Protein AF-A0A7C4D3R8-F1 (afdb_monomer_lite)

Secondary structure (DSSP, 8-state):
--S-PPEEEE--HHHHGGGS-HHHHHH---EEEETTT--EE---HHHHHHHHHHHHHHHHHHHHHHHHTTTGGG-

Organism: NCBI:txid334771

Foldseek 3Di:
DVVPADWDKDQDCVLPVVPDDPVCSVVFRIWTAHPPPRDIDGCDVVNVVVVVVVVVVVVVVVVVVVVVVVVVVPD

pLDDT: mean 89.67, std 11.27, range [51.94, 98.31]

Sequence (75 aa):
PSCNNQLKYTTSLIEVSHKIDKNIALTDNEFWVCNSCGKIYWQGNHWKTITELLDRAKIEKLKILNRVKPLEKNV

InterPro domains:
  IPR002782 Mut7-C RNAse domain [PF01927] (2-53)

Structure (mmCIF, N/CA/C/O backbone):
data_AF-A0A7C4D3R8-F1
#
_entry.id   AF-A0A7C4D3R8-F1
#
loop_
_atom_site.group_PDB
_atom_site.id
_atom_site.type_symbol
_atom_site.label_atom_id
_atom_site.label_alt_id
_atom_site.label_comp_id
_atom_site.label_asym_id
_atom_site.label_entity_id
_atom_site.label_seq_id
_atom_site.pdbx_PDB_ins_code
_atom_site.Cartn_x
_atom_site.Cartn_y
_atom_site.Cartn_z
_atom_site.occupancy
_atom_site.B_iso_or_equiv
_atom_site.auth_seq_id
_atom_site.auth_comp_id
_atom_site.auth_asym_id
_atom_site.auth_atom_id
_atom_site.pdbx_PDB_model_num
ATOM 1 N N . PRO A 1 1 ? -1.277 -8.344 -5.546 1.00 73.56 1 PRO A N 1
ATOM 2 C CA . PRO A 1 1 ? -0.127 -8.565 -6.461 1.00 73.56 1 PRO A CA 1
ATOM 3 C C . PRO A 1 1 ? -0.517 -9.568 -7.549 1.00 73.56 1 PRO A C 1
ATOM 5 O O . PRO A 1 1 ? -1.059 -10.607 -7.211 1.00 73.56 1 PRO A O 1
ATOM 8 N N . SER A 1 2 ? -0.336 -9.261 -8.836 1.00 83.12 2 SER A N 1
ATOM 9 C CA . SER A 1 2 ? -0.919 -10.110 -9.896 1.00 83.12 2 SER A CA 1
ATOM 10 C C . SER A 1 2 ? -0.140 -11.392 -10.195 1.00 83.12 2 SER A C 1
ATOM 12 O O . SER A 1 2 ? -0.720 -12.344 -10.689 1.00 83.12 2 SER A O 1
ATOM 14 N N . CYS A 1 3 ? 1.171 -11.411 -9.948 1.00 93.00 3 CYS A N 1
ATOM 15 C CA . CYS A 1 3 ? 2.030 -12.572 -10.213 1.00 93.00 3 CYS A CA 1
ATOM 16 C C . CYS A 1 3 ? 2.538 -13.249 -8.932 1.00 93.00 3 CYS A C 1
ATOM 18 O O . CYS A 1 3 ? 3.329 -14.177 -9.024 1.00 93.00 3 CYS A O 1
ATOM 20 N N . ASN A 1 4 ? 2.159 -12.738 -7.752 1.00 91.88 4 ASN A N 1
ATOM 21 C CA . ASN A 1 4 ? 2.551 -13.223 -6.418 1.00 91.88 4 ASN A CA 1
ATOM 22 C C . ASN A 1 4 ? 4.060 -13.390 -6.140 1.00 91.88 4 ASN A C 1
ATOM 24 O O . ASN A 1 4 ? 4.425 -13.880 -5.078 1.00 91.88 4 ASN A O 1
ATOM 28 N N . ASN A 1 5 ? 4.938 -12.945 -7.041 1.00 95.25 5 ASN A N 1
ATOM 29 C CA . ASN A 1 5 ? 6.375 -12.930 -6.794 1.00 95.25 5 ASN A CA 1
ATOM 30 C C . ASN A 1 5 ? 6.775 -11.895 -5.724 1.00 95.25 5 ASN A C 1
ATOM 32 O O . ASN A 1 5 ? 6.046 -10.931 -5.468 1.00 95.25 5 ASN A O 1
ATOM 36 N N . GLN A 1 6 ? 7.969 -12.073 -5.153 1.00 94.75 6 GLN A N 1
ATOM 37 C CA . GLN A 1 6 ? 8.526 -11.189 -4.135 1.00 94.75 6 GLN A CA 1
ATOM 38 C C . GLN A 1 6 ? 8.614 -9.734 -4.618 1.00 94.75 6 GLN A C 1
ATOM 40 O O . GLN A 1 6 ? 9.041 -9.434 -5.740 1.00 94.75 6 GLN A O 1
ATOM 45 N N . LEU A 1 7 ? 8.216 -8.832 -3.726 1.00 95.94 7 LEU A N 1
ATOM 46 C CA . LEU A 1 7 ? 8.293 -7.396 -3.926 1.00 95.94 7 LEU A CA 1
ATOM 47 C C . LEU A 1 7 ? 9.562 -6.839 -3.280 1.00 95.94 7 LEU A C 1
ATOM 49 O O . LEU A 1 7 ? 9.886 -7.178 -2.141 1.00 95.94 7 LEU A O 1
ATOM 53 N N . LYS A 1 8 ? 10.245 -5.951 -3.996 1.00 96.12 8 LYS A N 1
ATOM 54 C CA . LYS A 1 8 ? 11.361 -5.157 -3.491 1.00 96.12 8 LYS A CA 1
ATOM 55 C C . LYS A 1 8 ? 10.843 -3.798 -3.035 1.00 96.12 8 LYS A C 1
ATOM 57 O O . LYS A 1 8 ? 10.267 -3.065 -3.835 1.00 96.12 8 LYS A O 1
ATOM 62 N N . TYR A 1 9 ? 11.052 -3.479 -1.764 1.00 97.12 9 TYR A N 1
ATOM 63 C CA . TYR A 1 9 ? 10.768 -2.154 -1.218 1.00 97.12 9 TYR A CA 1
ATOM 64 C C . TYR A 1 9 ? 11.758 -1.114 -1.763 1.00 97.12 9 TYR A C 1
ATOM 66 O O . TYR A 1 9 ? 12.946 -1.413 -1.907 1.00 97.12 9 TYR A O 1
ATOM 74 N N . THR A 1 10 ? 11.280 0.093 -2.058 1.00 95.94 10 THR A N 1
ATOM 75 C CA . THR A 1 10 ? 12.114 1.230 -2.465 1.00 95.94 10 THR A CA 1
ATOM 76 C C . THR A 1 10 ? 11.449 2.562 -2.113 1.00 95.94 10 THR A C 1
ATOM 78 O O . THR A 1 10 ? 10.226 2.694 -2.152 1.00 95.94 10 THR A O 1
ATOM 81 N N . THR A 1 11 ? 12.274 3.562 -1.809 1.00 95.62 11 THR A N 1
ATOM 82 C CA . THR A 1 11 ? 11.891 4.979 -1.665 1.00 95.62 11 THR A CA 1
ATOM 83 C C . THR A 1 11 ? 12.460 5.838 -2.803 1.00 95.62 11 THR A C 1
ATOM 85 O O . THR A 1 11 ? 12.339 7.061 -2.807 1.00 95.62 11 THR A O 1
ATOM 88 N N . SER A 1 12 ? 13.106 5.210 -3.793 1.00 94.31 12 SER A N 1
ATOM 89 C CA . SER A 1 12 ? 13.733 5.907 -4.915 1.00 94.31 12 SER A CA 1
ATOM 90 C C . SER A 1 12 ? 12.697 6.316 -5.961 1.00 94.31 12 SER A C 1
ATOM 92 O O . SER A 1 12 ? 12.264 5.501 -6.776 1.00 94.31 12 SER A O 1
ATOM 94 N N . LEU A 1 13 ? 12.349 7.605 -6.005 1.00 91.19 13 LEU A N 1
ATOM 95 C CA . LEU A 1 13 ? 11.486 8.157 -7.058 1.00 91.19 13 LEU A CA 1
ATOM 96 C C . LEU A 1 13 ? 12.090 7.998 -8.460 1.00 91.19 13 LEU A C 1
ATOM 98 O O . LEU A 1 13 ? 11.353 7.791 -9.422 1.00 91.19 13 LEU A O 1
ATOM 102 N N . ILE A 1 14 ? 13.419 8.036 -8.592 1.00 91.56 14 ILE A N 1
ATOM 103 C CA . ILE A 1 14 ? 14.102 7.797 -9.876 1.00 91.56 14 ILE A CA 1
ATOM 104 C C . ILE A 1 14 ? 13.785 6.384 -10.382 1.00 91.56 14 ILE A C 1
ATOM 106 O O . ILE A 1 14 ? 13.492 6.195 -11.560 1.00 91.56 14 ILE A O 1
ATOM 110 N N . GLU A 1 15 ? 13.777 5.399 -9.482 1.00 91.00 15 GLU A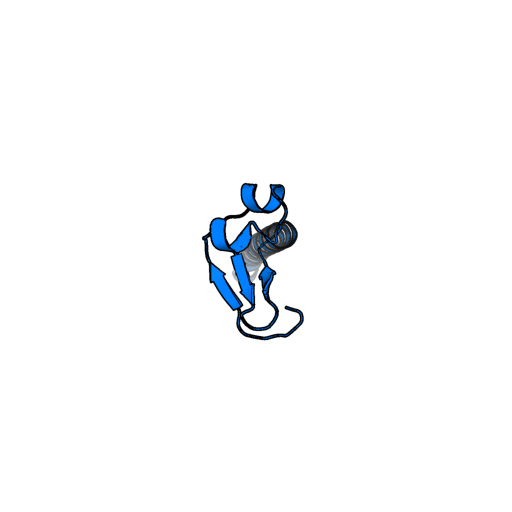 N 1
ATOM 111 C CA . GLU A 1 15 ? 13.478 4.010 -9.824 1.00 91.00 15 GLU A CA 1
ATOM 112 C C . GLU A 1 15 ? 12.029 3.819 -10.289 1.00 91.00 15 GLU A C 1
ATOM 114 O O . GLU A 1 15 ? 11.790 3.015 -11.184 1.00 91.00 15 GLU A O 1
ATOM 119 N N . VAL A 1 16 ? 11.060 4.550 -9.730 1.00 93.81 16 VAL A N 1
ATOM 120 C CA . VAL A 1 16 ? 9.627 4.285 -9.969 1.00 93.81 16 VAL A CA 1
ATOM 121 C C . VAL A 1 16 ? 8.941 5.260 -10.931 1.00 93.81 16 VAL A C 1
ATOM 123 O O . VAL A 1 16 ? 7.992 4.871 -11.610 1.00 93.81 16 VAL A O 1
ATOM 126 N N . SER A 1 17 ? 9.434 6.497 -11.044 1.00 90.62 17 SER A N 1
ATOM 127 C CA . SER A 1 17 ? 8.793 7.608 -11.780 1.00 90.62 17 SER A CA 1
ATOM 128 C C . SER A 1 17 ? 8.517 7.323 -13.256 1.00 90.62 17 SER A C 1
ATOM 130 O O . SER A 1 17 ? 7.570 7.860 -13.816 1.00 90.62 17 SER A O 1
ATOM 132 N N . HIS A 1 18 ? 9.297 6.445 -13.886 1.00 91.12 18 HIS A N 1
ATOM 133 C CA . HIS A 1 18 ? 9.123 6.075 -15.292 1.00 91.12 18 HIS A CA 1
ATOM 134 C C . HIS A 1 18 ? 7.857 5.238 -15.569 1.00 91.12 18 HIS A C 1
ATOM 136 O O . HIS A 1 18 ? 7.519 5.006 -16.729 1.00 91.12 18 HIS A O 1
ATOM 142 N N . LYS A 1 19 ? 7.179 4.745 -14.524 1.00 90.81 19 LYS A N 1
ATOM 143 C CA . LYS A 1 19 ? 6.037 3.816 -14.609 1.00 90.81 19 LYS A CA 1
ATOM 144 C C . LYS A 1 19 ? 4.831 4.222 -13.761 1.00 90.81 19 LYS A C 1
ATOM 146 O O . LYS A 1 19 ? 3.852 3.478 -13.731 1.00 90.81 19 LYS A O 1
ATOM 151 N N . ILE A 1 20 ? 4.897 5.358 -13.070 1.00 91.81 20 ILE A N 1
ATOM 152 C CA . ILE A 1 20 ? 3.805 5.880 -12.242 1.00 91.81 20 ILE A CA 1
ATOM 153 C C . ILE A 1 20 ? 3.434 7.289 -12.689 1.00 91.81 20 ILE A C 1
ATOM 155 O O . ILE A 1 20 ? 4.271 8.034 -13.200 1.00 91.81 20 ILE A O 1
ATOM 159 N N . ASP A 1 21 ? 2.184 7.676 -12.457 1.00 92.50 21 ASP A N 1
ATOM 160 C CA . ASP A 1 21 ? 1.749 9.042 -12.712 1.00 92.50 21 ASP A CA 1
ATOM 161 C C . ASP A 1 21 ? 2.431 10.028 -11.762 1.00 92.50 21 ASP A C 1
ATOM 163 O O . ASP A 1 21 ? 2.696 9.730 -10.593 1.00 92.50 21 ASP A O 1
ATOM 167 N N . LYS A 1 22 ? 2.635 11.257 -12.245 1.00 90.00 22 LYS A N 1
ATOM 168 C CA . LYS A 1 22 ? 3.248 12.342 -11.463 1.00 90.00 22 LYS A CA 1
ATOM 169 C C . LYS A 1 22 ? 2.542 12.580 -10.131 1.00 90.00 22 LYS A C 1
ATOM 171 O O . LYS A 1 22 ? 3.206 12.844 -9.141 1.00 90.00 22 LYS A O 1
ATOM 176 N N . ASN A 1 23 ? 1.215 12.461 -10.099 1.00 91.31 23 ASN A N 1
ATOM 177 C CA . ASN A 1 23 ? 0.448 12.658 -8.870 1.00 91.31 23 ASN A CA 1
ATOM 178 C C . ASN A 1 23 ? 0.839 11.643 -7.791 1.00 91.31 23 ASN A C 1
ATOM 180 O O . ASN A 1 23 ? 1.029 12.042 -6.652 1.00 91.31 23 ASN A O 1
ATOM 184 N N . ILE A 1 24 ? 1.045 10.373 -8.157 1.00 90.88 24 ILE A N 1
ATOM 185 C CA . ILE A 1 24 ? 1.477 9.326 -7.220 1.00 90.88 24 ILE A CA 1
ATOM 186 C C . ILE A 1 24 ? 2.883 9.640 -6.697 1.00 90.88 24 ILE A C 1
ATOM 188 O O . ILE A 1 24 ? 3.131 9.566 -5.500 1.00 90.88 24 ILE A O 1
ATOM 192 N N . ALA A 1 25 ? 3.791 10.060 -7.584 1.00 88.81 25 ALA A N 1
ATOM 193 C CA . ALA A 1 25 ? 5.149 10.456 -7.206 1.00 88.81 25 ALA A CA 1
ATOM 194 C C . ALA A 1 25 ? 5.201 11.679 -6.266 1.00 88.81 25 ALA A C 1
ATOM 196 O O . ALA A 1 25 ? 6.209 11.888 -5.600 1.00 88.81 25 ALA A O 1
ATOM 197 N N . LEU A 1 26 ? 4.144 12.501 -6.236 1.00 87.75 26 LEU A N 1
ATOM 198 C CA . LEU A 1 26 ? 4.020 13.655 -5.341 1.00 87.75 26 LEU A CA 1
ATOM 199 C C . LEU A 1 26 ? 3.342 13.304 -4.010 1.00 87.75 26 LEU A C 1
ATOM 201 O O . LEU A 1 26 ? 3.585 13.984 -3.014 1.00 87.75 26 LEU A O 1
ATOM 205 N N . THR A 1 27 ? 2.464 12.296 -3.987 1.00 88.69 27 THR A N 1
ATOM 206 C CA . THR A 1 27 ? 1.656 11.949 -2.806 1.00 88.69 27 THR A CA 1
ATOM 207 C C . THR A 1 27 ? 2.213 10.799 -1.980 1.00 88.69 27 THR A C 1
ATOM 209 O O . THR A 1 27 ? 1.821 10.655 -0.820 1.00 88.69 27 THR A O 1
ATOM 212 N N . ASP A 1 28 ? 3.097 9.984 -2.552 1.00 90.62 28 ASP A N 1
ATOM 213 C CA . ASP A 1 28 ? 3.576 8.742 -1.956 1.00 90.62 28 ASP A CA 1
ATOM 214 C C . ASP A 1 28 ? 5.105 8.633 -2.040 1.00 90.62 28 ASP A C 1
ATOM 216 O O . ASP A 1 28 ? 5.717 8.977 -3.049 1.00 90.62 28 ASP A O 1
ATOM 220 N N . ASN A 1 29 ? 5.722 8.118 -0.971 1.00 92.38 29 ASN A N 1
ATOM 221 C CA . ASN A 1 29 ? 7.182 8.001 -0.839 1.00 92.38 29 ASN A CA 1
ATOM 222 C C . ASN A 1 29 ? 7.664 6.550 -0.678 1.00 92.38 29 ASN A C 1
ATOM 224 O O . ASN A 1 29 ? 8.867 6.302 -0.624 1.00 92.38 29 ASN A O 1
ATOM 228 N N . GLU A 1 30 ? 6.738 5.594 -0.583 1.00 95.06 30 GLU A N 1
ATOM 229 C CA . GLU A 1 30 ? 7.029 4.183 -0.341 1.00 95.06 30 GLU A CA 1
ATOM 230 C C . GLU A 1 30 ? 6.436 3.317 -1.445 1.00 95.06 30 GLU A C 1
ATOM 232 O O . GLU A 1 30 ? 5.230 3.350 -1.715 1.00 95.06 30 GLU A O 1
ATOM 237 N N . PHE A 1 31 ? 7.298 2.517 -2.068 1.00 96.12 31 PHE A N 1
ATOM 238 C CA . PHE A 1 31 ? 6.946 1.722 -3.229 1.00 96.12 31 PHE A CA 1
ATOM 239 C C . PHE A 1 31 ? 7.438 0.288 -3.106 1.00 96.12 31 PHE A C 1
ATOM 241 O O . PHE A 1 31 ? 8.442 -0.020 -2.464 1.00 96.12 31 PHE A O 1
ATOM 248 N N . TRP A 1 32 ? 6.738 -0.596 -3.808 1.00 96.25 32 TRP A N 1
ATOM 249 C CA . TRP A 1 32 ? 7.081 -2.002 -3.934 1.00 96.25 32 TRP A CA 1
ATOM 250 C C . TRP A 1 32 ? 7.130 -2.383 -5.403 1.00 96.25 32 TRP A C 1
ATOM 252 O O . TRP A 1 32 ? 6.112 -2.356 -6.095 1.00 96.25 32 TRP A O 1
ATOM 262 N N . VAL A 1 33 ? 8.309 -2.769 -5.877 1.00 95.50 33 VAL A N 1
ATOM 263 C CA . VAL A 1 33 ? 8.534 -3.185 -7.261 1.00 95.50 33 VAL A CA 1
ATOM 264 C C . VAL A 1 33 ? 8.610 -4.702 -7.320 1.00 95.50 33 VAL A C 1
ATOM 266 O O . VAL A 1 33 ? 9.368 -5.334 -6.588 1.00 95.50 33 VAL A O 1
ATOM 269 N N . CYS A 1 34 ? 7.822 -5.316 -8.194 1.00 95.06 34 CYS A N 1
ATOM 270 C CA . CYS A 1 34 ? 7.927 -6.749 -8.434 1.00 95.06 34 CYS A CA 1
ATOM 271 C C . CYS A 1 34 ? 9.145 -7.064 -9.307 1.00 95.06 34 CYS A C 1
ATOM 273 O O . CYS A 1 34 ? 9.197 -6.646 -10.463 1.00 95.06 34 CYS A O 1
ATOM 275 N N . ASN A 1 35 ? 10.055 -7.901 -8.806 1.00 91.75 35 ASN A N 1
ATOM 276 C CA . ASN A 1 35 ? 11.259 -8.298 -9.545 1.00 91.75 35 ASN A CA 1
ATOM 277 C C . ASN A 1 35 ? 10.977 -9.209 -10.758 1.00 91.75 35 ASN A C 1
ATOM 279 O O . ASN A 1 35 ? 11.858 -9.404 -11.583 1.00 91.75 35 ASN A O 1
ATOM 283 N N . SER A 1 36 ? 9.770 -9.781 -10.872 1.00 94.12 36 SER A N 1
ATOM 284 C CA . SER A 1 36 ? 9.400 -10.666 -11.993 1.00 94.12 36 SER A CA 1
ATOM 285 C C . SER A 1 36 ? 8.627 -9.939 -13.094 1.00 94.12 36 SER A C 1
ATOM 287 O O . SER A 1 36 ? 8.968 -10.072 -14.262 1.00 94.12 36 SER A O 1
ATOM 289 N N . CYS A 1 37 ? 7.594 -9.162 -12.748 1.00 93.69 37 CYS A N 1
ATOM 290 C CA . CYS A 1 37 ? 6.723 -8.520 -13.743 1.00 93.69 37 CYS A CA 1
ATOM 291 C C . CYS A 1 37 ? 6.892 -6.998 -13.836 1.00 93.69 37 CYS A C 1
ATOM 293 O O . CYS A 1 37 ? 6.237 -6.359 -14.655 1.00 93.69 37 CYS A O 1
ATOM 295 N N . GLY A 1 38 ? 7.716 -6.394 -12.974 1.00 92.69 38 GLY A N 1
ATOM 296 C CA . GLY A 1 38 ? 8.008 -4.961 -12.999 1.00 92.69 38 GLY A CA 1
ATOM 297 C C . GLY A 1 38 ? 6.843 -4.045 -12.614 1.00 92.69 38 GLY A C 1
ATOM 298 O O . GLY A 1 38 ? 6.960 -2.835 -12.804 1.00 92.69 38 GLY A O 1
ATOM 299 N N . LYS A 1 39 ? 5.728 -4.590 -12.102 1.00 94.25 39 LYS A N 1
ATOM 300 C CA . LYS A 1 39 ? 4.626 -3.794 -11.541 1.00 94.25 39 LYS A CA 1
ATOM 301 C C . LYS A 1 39 ? 5.069 -3.085 -10.266 1.00 94.25 39 LYS A C 1
ATOM 303 O O . LYS A 1 39 ? 5.799 -3.666 -9.463 1.00 94.25 39 LYS A O 1
ATOM 308 N N . ILE A 1 40 ? 4.564 -1.869 -10.092 1.00 94.94 40 ILE A N 1
ATOM 309 C CA . ILE A 1 40 ? 4.836 -0.997 -8.952 1.00 94.94 40 ILE A CA 1
ATOM 310 C C . ILE A 1 40 ? 3.558 -0.886 -8.121 1.00 94.94 40 ILE A C 1
ATOM 312 O O . ILE A 1 40 ? 2.473 -0.703 -8.673 1.00 94.94 40 ILE A O 1
ATOM 316 N N . TYR A 1 41 ? 3.688 -1.026 -6.808 1.00 94.25 4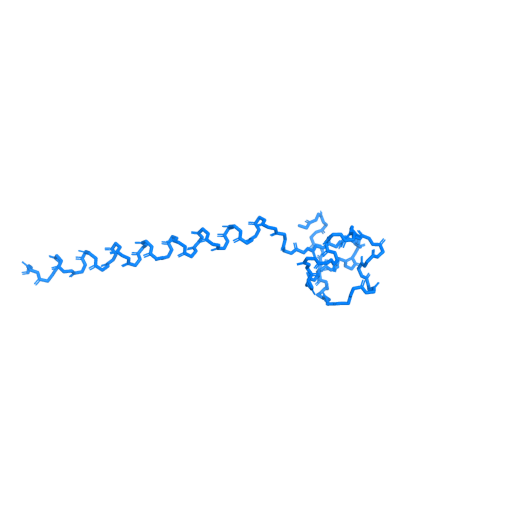1 TYR A N 1
ATOM 317 C CA . TYR A 1 41 ? 2.602 -0.917 -5.837 1.00 94.25 41 TYR A CA 1
ATOM 318 C C . TYR A 1 41 ? 2.948 0.152 -4.796 1.00 94.25 41 TYR A C 1
ATOM 320 O O . TYR A 1 41 ? 4.123 0.359 -4.499 1.00 94.25 41 TYR A O 1
ATOM 328 N N . TRP A 1 42 ? 1.929 0.800 -4.235 1.00 93.94 42 TRP A N 1
ATOM 329 C CA . TRP A 1 42 ? 2.030 1.800 -3.167 1.00 93.94 42 TRP A CA 1
ATOM 330 C C . TRP A 1 42 ? 0.743 1.783 -2.327 1.00 93.94 42 TRP A C 1
ATOM 332 O O . TRP A 1 42 ? -0.274 1.208 -2.736 1.00 93.94 42 TRP A O 1
ATOM 342 N N . GLN A 1 43 ? 0.772 2.394 -1.143 1.00 91.75 43 GLN A N 1
ATOM 343 C CA . GLN A 1 43 ? -0.390 2.464 -0.252 1.00 91.75 43 GLN A CA 1
ATOM 344 C C . GLN A 1 43 ? -1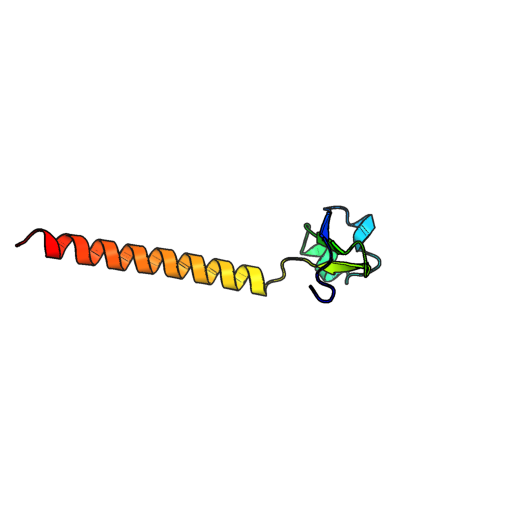.278 3.669 -0.585 1.00 91.75 43 GLN A C 1
ATOM 346 O O . GLN A 1 43 ? -1.193 4.727 0.030 1.00 91.75 43 GLN A O 1
ATOM 351 N N . GLY A 1 44 ? -2.182 3.487 -1.549 1.00 89.69 44 GLY A N 1
ATOM 352 C CA . GLY A 1 44 ? -3.164 4.515 -1.900 1.00 89.69 44 GLY A CA 1
ATOM 353 C C . GLY A 1 44 ? -4.191 4.808 -0.792 1.00 89.69 44 GLY A C 1
ATOM 354 O O . GLY A 1 44 ? -4.262 4.134 0.237 1.00 89.69 44 GLY A O 1
ATOM 355 N N . ASN A 1 45 ? -5.070 5.784 -1.040 1.00 89.88 45 ASN A N 1
ATOM 356 C CA . ASN A 1 45 ? -6.073 6.252 -0.068 1.00 89.88 45 ASN A CA 1
AT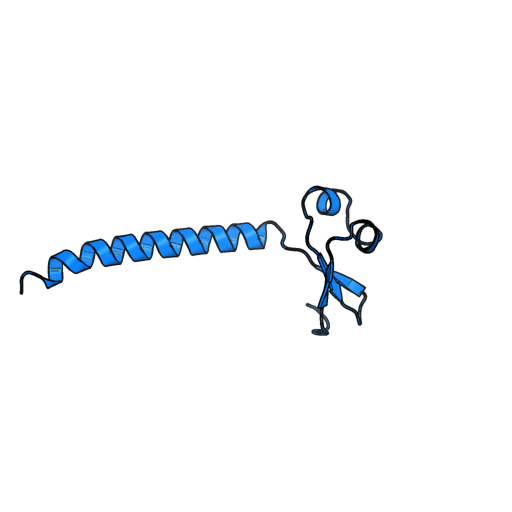OM 357 C C . ASN A 1 45 ? -6.972 5.148 0.505 1.00 89.88 45 ASN A C 1
ATOM 359 O O . ASN A 1 45 ? -7.364 5.232 1.663 1.00 89.88 45 ASN A O 1
ATOM 363 N N . HIS A 1 46 ? -7.259 4.092 -0.259 1.00 91.62 46 HIS A N 1
ATOM 364 C CA . HIS A 1 46 ? -8.060 2.974 0.239 1.00 91.62 46 HIS A CA 1
ATOM 365 C C . HIS A 1 46 ? -7.440 2.314 1.482 1.00 91.62 46 HIS A C 1
ATOM 367 O O . HIS A 1 46 ? -8.144 2.018 2.445 1.00 91.62 46 HIS A O 1
ATOM 373 N N . TRP A 1 47 ? -6.113 2.156 1.497 1.00 91.81 47 TRP A N 1
ATOM 374 C CA . TRP A 1 47 ? -5.383 1.631 2.650 1.00 91.81 47 TRP A CA 1
ATOM 375 C C . TRP A 1 47 ? -5.510 2.551 3.872 1.00 91.81 47 TRP A C 1
ATOM 377 O O . TRP A 1 47 ? -5.753 2.083 4.987 1.00 91.81 47 TRP A O 1
ATOM 387 N N . LYS A 1 48 ? -5.409 3.869 3.651 1.00 89.81 48 LYS A N 1
ATOM 388 C CA . LYS A 1 48 ? -5.571 4.891 4.697 1.00 89.81 48 LYS A CA 1
ATOM 389 C C . LYS A 1 48 ? -6.969 4.815 5.316 1.00 89.81 48 LYS A C 1
ATOM 391 O O . LYS A 1 48 ? -7.092 4.667 6.527 1.00 89.81 48 LYS A O 1
ATOM 396 N N . THR A 1 49 ? -8.015 4.774 4.487 1.00 95.75 49 THR A N 1
ATOM 397 C CA . THR A 1 49 ? -9.410 4.658 4.945 1.00 95.75 49 THR A CA 1
ATOM 398 C C . THR A 1 49 ? -9.674 3.369 5.727 1.00 95.75 49 THR A C 1
ATOM 400 O O . THR A 1 49 ? -10.373 3.405 6.740 1.00 95.75 49 THR A O 1
ATOM 403 N N . ILE A 1 50 ? -9.116 2.231 5.294 1.00 96.69 50 ILE A N 1
ATOM 404 C CA . ILE A 1 50 ? -9.226 0.968 6.043 1.00 96.69 50 ILE A CA 1
ATOM 405 C C . ILE A 1 50 ? -8.582 1.114 7.422 1.00 96.69 50 ILE A C 1
ATOM 407 O O . ILE A 1 50 ? -9.188 0.735 8.423 1.00 96.69 50 ILE A O 1
ATOM 411 N N . THR A 1 51 ? -7.381 1.685 7.484 1.00 96.25 51 THR A N 1
ATOM 412 C CA . THR A 1 51 ? -6.642 1.857 8.741 1.00 96.25 51 THR A CA 1
ATOM 413 C C . THR A 1 51 ? -7.415 2.748 9.713 1.00 96.25 51 THR A C 1
ATOM 415 O O . THR A 1 51 ? -7.660 2.351 10.851 1.00 96.25 51 THR A O 1
ATOM 418 N N . GLU A 1 52 ? -7.917 3.890 9.241 1.00 97.00 52 GLU A N 1
ATOM 419 C CA . GLU A 1 52 ? -8.762 4.791 10.034 1.00 97.00 52 GLU A CA 1
ATOM 420 C C . GLU A 1 52 ? -10.030 4.099 10.550 1.00 97.00 52 GLU A C 1
ATOM 422 O O . GLU A 1 52 ? -10.435 4.288 11.700 1.00 97.00 52 GLU A O 1
ATOM 427 N N . LEU A 1 53 ? -10.678 3.286 9.710 1.00 98.19 53 LEU A N 1
ATOM 428 C CA . LEU A 1 53 ? -11.865 2.535 10.106 1.00 98.19 53 LEU A CA 1
ATOM 429 C C . LEU A 1 53 ? -11.541 1.506 11.195 1.00 98.19 53 LEU A C 1
ATOM 431 O O . LEU A 1 53 ? -12.292 1.392 12.166 1.00 98.19 53 LEU A O 1
ATOM 435 N N . LEU A 1 54 ? -10.429 0.784 11.056 1.00 98.25 54 LEU A N 1
ATOM 436 C CA . LEU A 1 54 ? -9.972 -0.183 12.052 1.00 98.25 54 LEU A CA 1
ATOM 437 C C . LEU A 1 54 ? -9.648 0.497 13.384 1.00 98.25 54 LEU A C 1
ATOM 439 O O . LEU A 1 54 ? -9.999 -0.032 14.440 1.00 98.25 54 LEU A O 1
ATOM 443 N N . ASP A 1 55 ? -9.033 1.674 13.359 1.00 98.12 55 ASP A N 1
ATOM 444 C CA . ASP A 1 55 ? -8.716 2.415 14.578 1.00 98.12 55 ASP A CA 1
ATOM 445 C C . ASP A 1 55 ? -9.975 2.937 15.275 1.00 98.12 55 ASP A C 1
ATOM 447 O O . ASP A 1 55 ? -10.113 2.776 16.493 1.00 98.12 55 ASP A O 1
ATOM 451 N N . ARG A 1 56 ? -10.964 3.431 14.517 1.00 98.31 56 ARG A N 1
ATOM 452 C CA . ARG A 1 56 ? -12.292 3.749 15.070 1.00 98.31 56 ARG A CA 1
ATOM 453 C C . ARG A 1 56 ? -12.944 2.523 15.709 1.00 98.31 56 ARG A C 1
ATOM 455 O O . ARG A 1 56 ? -13.438 2.615 16.831 1.0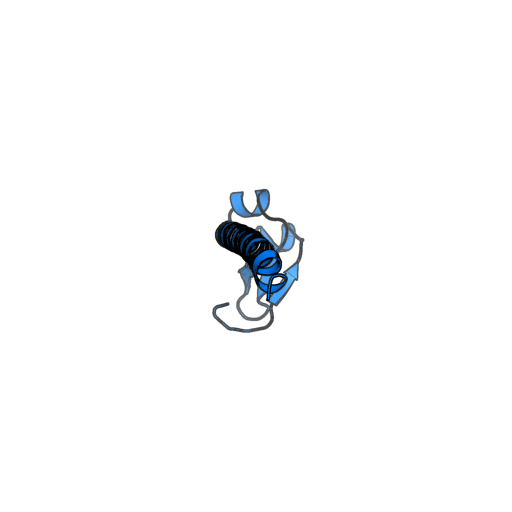0 98.31 56 ARG A O 1
ATOM 462 N N . ALA A 1 57 ? -12.896 1.367 15.049 1.00 98.19 57 ALA A N 1
ATOM 463 C CA . ALA A 1 57 ? -13.461 0.131 15.588 1.00 98.19 57 ALA A CA 1
ATOM 464 C C . ALA A 1 57 ? -12.782 -0.300 16.902 1.00 98.19 57 ALA A C 1
ATOM 466 O O . ALA A 1 57 ? -13.464 -0.726 17.837 1.00 98.19 57 ALA A O 1
ATOM 467 N N . LYS A 1 58 ? -11.454 -0.145 17.022 1.00 98.12 58 LYS A N 1
ATOM 468 C CA . LYS A 1 58 ? -10.724 -0.405 18.278 1.00 98.12 58 LYS A CA 1
ATOM 469 C C . LYS A 1 58 ? -11.185 0.527 19.399 1.00 98.12 58 LYS A C 1
ATOM 471 O O . LYS A 1 58 ? -11.415 0.058 20.512 1.00 98.12 58 LYS A O 1
ATOM 476 N N . ILE A 1 59 ? -11.349 1.819 19.114 1.00 97.69 59 ILE A N 1
ATOM 477 C CA . ILE A 1 59 ? -11.817 2.808 20.095 1.00 97.69 59 ILE A CA 1
ATOM 478 C C . ILE A 1 59 ? -13.229 2.463 20.579 1.00 97.69 59 ILE A C 1
ATOM 480 O O . ILE A 1 59 ? -13.473 2.429 21.786 1.00 97.69 59 ILE A O 1
ATOM 484 N N . GLU A 1 60 ? -14.149 2.152 19.665 1.00 97.19 60 GLU A N 1
ATOM 485 C CA . GLU A 1 60 ? -15.518 1.768 20.029 1.00 97.19 60 GLU A CA 1
ATOM 486 C C . GLU A 1 60 ? -15.551 0.473 20.845 1.00 97.19 60 GLU A C 1
ATOM 488 O O . GLU A 1 60 ? -16.226 0.405 21.875 1.00 97.19 60 GLU A O 1
ATOM 493 N N . LYS A 1 61 ? -14.735 -0.524 20.479 1.00 96.62 61 LYS A N 1
ATOM 494 C CA . LYS A 1 61 ? -14.565 -1.744 21.278 1.00 96.62 61 LYS A CA 1
ATOM 495 C C . LYS A 1 61 ? -14.121 -1.424 22.709 1.00 96.62 61 LYS A C 1
ATOM 497 O O . LYS A 1 61 ? -14.682 -1.975 23.653 1.00 96.62 61 LYS A O 1
ATOM 502 N N . LEU A 1 62 ? -13.144 -0.532 22.893 1.00 96.12 62 LEU A N 1
ATOM 503 C CA . LEU A 1 62 ? -12.671 -0.134 24.225 1.00 96.12 62 LEU A CA 1
ATOM 504 C C . LEU A 1 62 ? -13.760 0.579 25.037 1.00 96.12 62 LEU A C 1
ATOM 506 O O . LEU A 1 62 ? -13.916 0.293 26.224 1.00 96.12 62 LEU A O 1
ATOM 510 N N . LYS A 1 63 ? -14.552 1.457 24.409 1.00 94.88 63 LYS A N 1
ATOM 511 C CA . LYS A 1 63 ? -15.699 2.112 25.063 1.00 94.88 63 LYS A CA 1
ATOM 512 C C . LYS A 1 63 ? -16.726 1.092 25.548 1.00 94.88 63 LYS A C 1
ATOM 514 O O . LYS A 1 63 ? -17.194 1.205 26.679 1.00 94.88 63 LYS A O 1
ATOM 519 N N . ILE A 1 64 ? -17.052 0.096 24.724 1.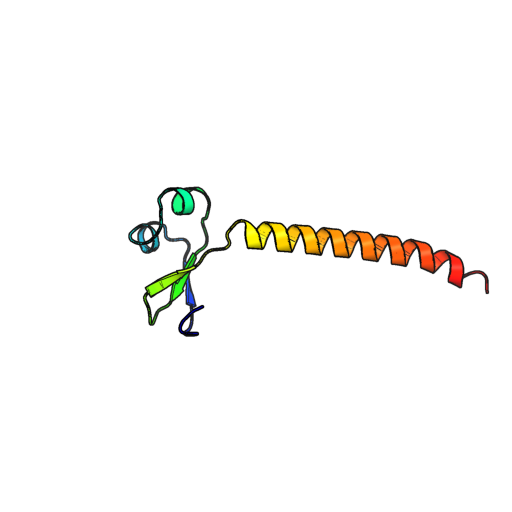00 94.38 64 ILE A N 1
ATOM 520 C CA . ILE A 1 64 ? -17.976 -0.986 25.092 1.00 94.38 64 ILE A CA 1
ATOM 521 C C . ILE A 1 64 ? -17.419 -1.768 26.285 1.00 94.38 64 ILE A C 1
ATOM 523 O O . ILE A 1 64 ? -18.098 -1.893 27.301 1.00 94.38 64 ILE A O 1
ATOM 527 N N . LEU A 1 65 ? -16.164 -2.220 26.214 1.00 93.06 65 LEU A N 1
ATOM 528 C CA . LEU A 1 65 ? -15.530 -2.978 27.301 1.00 93.06 65 LEU A CA 1
ATOM 529 C C . LEU A 1 65 ? -15.505 -2.195 28.624 1.00 93.06 65 LEU A C 1
ATOM 531 O O . LEU A 1 65 ? -15.764 -2.762 29.685 1.00 93.06 65 LEU A O 1
ATOM 535 N N . ASN A 1 66 ? -15.249 -0.887 28.571 1.00 91.00 66 ASN A N 1
ATOM 536 C CA . ASN A 1 66 ? -15.249 -0.027 29.755 1.00 91.00 66 ASN A CA 1
ATOM 537 C C . ASN A 1 66 ? -16.650 0.220 30.335 1.00 91.00 66 ASN A C 1
ATOM 539 O O . ASN A 1 66 ? -16.750 0.522 31.518 1.00 91.00 66 ASN A O 1
ATOM 543 N N . ARG A 1 67 ? -17.721 0.090 29.542 1.00 86.56 67 ARG A N 1
ATOM 544 C CA . ARG A 1 67 ? -19.114 0.189 30.019 1.00 86.56 67 ARG A CA 1
ATOM 545 C C . ARG A 1 67 ? -19.631 -1.106 30.643 1.00 86.56 67 ARG A C 1
ATOM 547 O O . ARG A 1 67 ? -20.513 -1.041 31.489 1.00 86.56 67 ARG A O 1
ATOM 554 N N . VAL A 1 68 ? -19.090 -2.257 30.243 1.00 79.56 68 VAL A N 1
ATOM 555 C CA . VAL A 1 68 ? -19.508 -3.573 30.759 1.00 79.56 68 VAL A CA 1
ATOM 556 C C . VAL A 1 68 ? -18.779 -3.929 32.062 1.00 79.56 68 VAL A C 1
ATOM 558 O O . VAL A 1 68 ? -19.406 -4.417 32.996 1.00 79.56 68 VAL A O 1
ATOM 561 N N . LYS A 1 69 ? -17.490 -3.584 32.196 1.00 63.88 69 LYS A N 1
ATOM 562 C CA . LYS A 1 69 ? -16.702 -3.825 33.428 1.00 63.88 69 LYS A CA 1
ATOM 563 C C . LYS A 1 69 ? -17.320 -3.302 34.746 1.00 63.88 69 LYS A C 1
ATOM 565 O O . LYS A 1 69 ? -17.119 -3.951 35.769 1.00 63.88 69 LYS A O 1
ATOM 570 N N . PRO A 1 70 ? -18.023 -2.154 34.789 1.00 59.78 70 PRO A N 1
ATOM 571 C CA . PRO A 1 70 ? -18.705 -1.681 35.995 1.00 59.78 70 PRO A CA 1
ATOM 572 C C . PRO A 1 70 ? -19.929 -2.517 36.395 1.00 59.78 70 PRO A C 1
ATOM 574 O O . PRO A 1 70 ? -20.312 -2.479 37.559 1.00 59.78 70 PRO A O 1
ATOM 577 N N . LEU A 1 71 ? -20.547 -3.257 35.465 1.00 57.50 71 LEU A N 1
ATOM 578 C CA . LEU A 1 71 ? -21.762 -4.041 35.727 1.00 57.50 71 LEU A CA 1
ATOM 579 C C . LEU A 1 71 ? -21.455 -5.414 36.342 1.00 57.50 71 LEU A C 1
ATOM 581 O O . LEU A 1 71 ? -22.260 -5.929 37.108 1.00 57.50 71 LEU A O 1
ATOM 585 N N . GLU A 1 72 ? -20.274 -5.972 36.071 1.00 56.94 72 GLU A N 1
ATOM 586 C CA . GLU A 1 72 ? -19.838 -7.273 36.606 1.00 56.94 72 GLU A CA 1
ATOM 587 C C . GLU A 1 72 ? -19.310 -7.204 38.051 1.00 56.94 72 GLU A C 1
ATOM 589 O O . GLU A 1 72 ? -19.131 -8.236 38.683 1.00 56.94 72 GLU A O 1
ATOM 594 N N . LYS A 1 73 ? -19.065 -6.004 38.599 1.00 54.62 73 LYS A N 1
ATOM 595 C CA . LYS A 1 73 ? -18.573 -5.820 39.981 1.00 54.62 73 LYS A CA 1
ATOM 596 C C . LYS A 1 73 ? -19.675 -5.677 41.040 1.00 54.62 73 LYS A C 1
ATOM 598 O O . LYS A 1 73 ? -19.353 -5.453 42.201 1.00 54.62 73 LYS A O 1
ATOM 603 N N . ASN A 1 74 ? -20.943 -5.773 40.641 1.00 51.94 74 ASN A N 1
ATOM 604 C CA . ASN A 1 74 ? -22.106 -5.650 41.529 1.00 51.94 74 ASN A CA 1
ATOM 605 C C . ASN A 1 74 ? -22.865 -6.981 41.716 1.00 51.94 74 ASN A C 1
ATOM 607 O O . ASN A 1 74 ? -24.040 -6.961 42.078 1.00 51.94 74 ASN A O 1
ATOM 611 N N . VAL A 1 75 ? -22.207 -8.116 41.457 1.00 54.84 75 VAL A N 1
ATOM 612 C CA . VAL A 1 75 ? -22.665 -9.473 41.804 1.00 54.84 75 VAL A CA 1
ATOM 613 C C . VAL A 1 75 ? -21.634 -10.082 42.741 1.00 54.84 75 VAL A C 1
ATOM 615 O O . VAL A 1 75 ? -22.055 -10.660 43.764 1.00 54.84 75 VAL A O 1
#

Radius of gyration: 20.58 Å; chains: 1; bounding box: 37×27×57 Å